Protein AF-A0A8S1SGK4-F1 (afdb_monomer)

Structure (mmCIF, N/CA/C/O backbone):
data_AF-A0A8S1SGK4-F1
#
_entry.id   AF-A0A8S1SGK4-F1
#
loop_
_atom_site.group_PDB
_atom_site.id
_atom_site.type_symbol
_atom_site.label_atom_id
_atom_site.label_alt_id
_atom_site.label_comp_id
_atom_site.label_asym_id
_atom_site.label_entity_id
_atom_site.label_seq_id
_atom_site.pdbx_PDB_ins_code
_atom_site.Cartn_x
_atom_site.Cartn_y
_atom_site.Cartn_z
_atom_site.occupancy
_atom_site.B_iso_or_equiv
_atom_site.auth_seq_id
_atom_site.auth_comp_id
_atom_site.auth_asym_id
_atom_site.auth_atom_id
_atom_site.pdbx_PDB_model_num
ATOM 1 N N . MET A 1 1 ? 4.009 -13.375 -26.284 1.00 52.72 1 MET A N 1
ATOM 2 C CA . MET A 1 1 ? 4.316 -12.259 -25.362 1.00 52.72 1 MET A CA 1
ATOM 3 C C . MET A 1 1 ? 4.527 -11.022 -26.208 1.00 52.72 1 MET A C 1
ATOM 5 O O . MET A 1 1 ? 5.281 -11.117 -27.165 1.00 52.72 1 MET A O 1
ATOM 9 N N . ILE A 1 2 ? 3.860 -9.910 -25.902 1.00 59.12 2 ILE A N 1
ATOM 10 C CA . ILE A 1 2 ? 4.178 -8.622 -26.532 1.00 59.12 2 ILE A CA 1
ATOM 11 C C . ILE A 1 2 ? 5.480 -8.139 -25.886 1.00 59.12 2 ILE A C 1
ATOM 13 O O . ILE A 1 2 ? 5.549 -8.036 -24.662 1.00 59.12 2 ILE A O 1
ATOM 17 N N . GLN A 1 3 ? 6.529 -7.955 -26.687 1.00 63.81 3 GLN A N 1
ATOM 18 C CA . GLN A 1 3 ? 7.831 -7.485 -26.212 1.00 63.81 3 GLN A CA 1
ATOM 19 C C . GLN A 1 3 ? 7.792 -5.964 -26.083 1.00 63.81 3 GLN A C 1
ATOM 21 O O . GLN A 1 3 ? 7.378 -5.276 -27.017 1.00 63.81 3 GLN A O 1
ATOM 26 N N . LYS A 1 4 ? 8.179 -5.441 -24.916 1.00 71.62 4 LYS A N 1
ATOM 27 C CA . LYS A 1 4 ? 8.175 -4.000 -24.670 1.00 71.62 4 LYS A CA 1
ATOM 28 C C . LYS A 1 4 ? 9.406 -3.367 -25.320 1.00 71.62 4 LYS A C 1
ATOM 30 O O . LYS A 1 4 ? 10.495 -3.931 -25.214 1.00 71.62 4 LYS A O 1
ATOM 35 N N . PRO A 1 5 ? 9.276 -2.181 -25.932 1.00 76.50 5 PRO A N 1
ATOM 36 C CA . PRO A 1 5 ? 10.434 -1.459 -26.448 1.00 76.50 5 PRO A CA 1
ATOM 37 C C . PRO A 1 5 ? 11.359 -0.990 -25.314 1.00 76.50 5 PRO A C 1
ATOM 39 O O . PRO A 1 5 ? 12.578 -0.950 -25.493 1.00 76.50 5 PRO A O 1
ATOM 42 N N . PHE A 1 6 ? 10.790 -0.689 -24.141 1.00 82.44 6 PHE A N 1
ATOM 43 C CA . PHE A 1 6 ? 11.508 -0.201 -22.968 1.00 82.44 6 PHE A CA 1
ATOM 44 C C . PHE A 1 6 ? 11.063 -0.916 -21.691 1.00 82.44 6 PHE A C 1
ATOM 46 O O . PHE A 1 6 ? 9.912 -1.332 -21.575 1.00 82.44 6 PHE A O 1
ATOM 53 N N . LEU A 1 7 ? 11.996 -1.035 -20.749 1.00 84.12 7 LEU A N 1
ATOM 54 C CA . LEU A 1 7 ? 11.780 -1.542 -19.397 1.00 84.12 7 LEU A CA 1
ATOM 55 C C . LEU A 1 7 ? 12.478 -0.594 -18.417 1.00 84.12 7 LEU A C 1
ATOM 57 O O . LEU A 1 7 ? 13.634 -0.220 -18.647 1.00 84.12 7 LEU A O 1
ATOM 61 N N . TYR A 1 8 ? 11.800 -0.221 -17.336 1.00 84.56 8 TYR A N 1
ATOM 62 C CA . TYR A 1 8 ? 12.402 0.563 -16.255 1.00 84.56 8 TYR A CA 1
ATOM 63 C C . TYR A 1 8 ? 12.609 -0.317 -15.026 1.00 84.56 8 TYR A C 1
ATOM 65 O O . TYR A 1 8 ? 11.767 -1.146 -14.697 1.00 84.56 8 TYR A O 1
ATOM 73 N 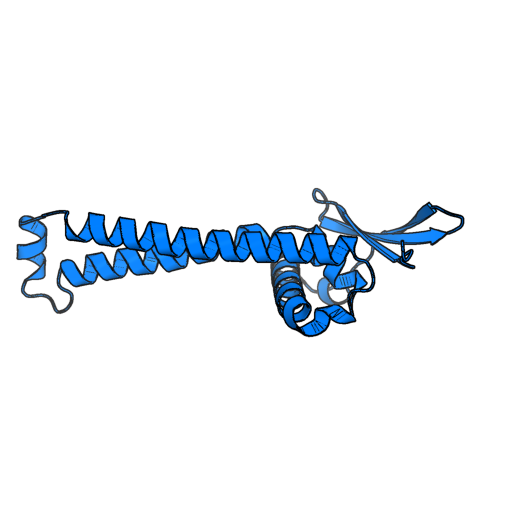N . VAL A 1 9 ? 13.760 -0.164 -14.372 1.00 82.69 9 VAL A N 1
ATOM 74 C CA . VAL A 1 9 ? 14.087 -0.903 -13.148 1.00 82.69 9 VAL A CA 1
ATOM 75 C C . VAL A 1 9 ? 14.709 0.053 -12.146 1.00 82.69 9 VAL A C 1
ATOM 77 O O . VAL A 1 9 ? 15.784 0.607 -12.400 1.00 82.69 9 VAL A O 1
ATOM 80 N N . THR A 1 10 ? 14.052 0.235 -11.007 1.00 83.19 10 THR A N 1
ATOM 81 C CA . THR A 1 10 ? 14.610 0.969 -9.871 1.00 83.19 10 THR A CA 1
ATOM 82 C C . THR A 1 10 ? 15.605 0.095 -9.099 1.00 83.19 10 THR A C 1
ATOM 84 O O . THR A 1 10 ? 15.344 -1.071 -8.819 1.00 83.19 10 THR A O 1
ATOM 87 N N . ASN A 1 11 ? 16.772 0.654 -8.761 1.00 78.94 11 ASN A N 1
ATOM 88 C CA . ASN A 1 11 ? 17.669 0.067 -7.769 1.00 78.94 11 ASN A CA 1
ATOM 89 C C . ASN A 1 11 ? 17.212 0.491 -6.358 1.00 78.94 11 ASN A C 1
ATOM 91 O O . ASN A 1 11 ? 17.240 1.695 -6.084 1.00 78.94 11 ASN A O 1
ATOM 95 N N . PRO A 1 12 ? 16.856 -0.447 -5.465 1.00 69.44 12 PRO A N 1
ATOM 96 C CA . PRO A 1 12 ? 16.353 -0.128 -4.129 1.00 69.44 12 PRO A CA 1
ATOM 97 C C . PRO A 1 12 ? 17.404 0.498 -3.203 1.00 69.44 12 PRO A C 1
ATOM 99 O O . PRO A 1 12 ? 17.056 1.213 -2.267 1.00 69.44 12 PRO A O 1
ATOM 102 N N . GLU A 1 13 ? 18.695 0.257 -3.447 1.00 69.88 13 GLU A N 1
ATOM 103 C CA . GLU A 1 13 ? 19.775 0.774 -2.596 1.00 69.88 13 GLU A CA 1
ATOM 104 C C . GLU A 1 13 ? 20.131 2.221 -2.941 1.00 69.88 13 GLU A C 1
ATOM 106 O O . GLU A 1 13 ? 20.382 3.043 -2.061 1.00 69.88 13 GLU A O 1
ATOM 111 N N . THR A 1 14 ? 20.151 2.543 -4.235 1.00 71.12 14 THR A N 1
ATOM 112 C CA . THR A 1 14 ? 20.584 3.858 -4.731 1.00 71.12 14 THR A CA 1
ATOM 113 C C . THR A 1 14 ? 19.425 4.736 -5.190 1.00 71.12 14 THR A C 1
ATOM 115 O O . THR A 1 14 ? 19.647 5.867 -5.624 1.00 71.12 14 THR A O 1
ATOM 118 N N . PHE A 1 15 ? 18.195 4.209 -5.172 1.00 69.75 15 PHE A N 1
ATOM 119 C CA . PHE A 1 15 ? 16.990 4.801 -5.763 1.00 69.75 15 PHE A CA 1
ATOM 120 C C . PHE A 1 15 ? 17.161 5.232 -7.228 1.00 69.75 15 PHE A C 1
ATOM 122 O O . PHE A 1 15 ? 16.365 6.006 -7.759 1.00 69.75 15 PHE A O 1
ATOM 129 N N . THR A 1 16 ? 18.182 4.734 -7.921 1.00 77.69 16 THR A N 1
ATOM 130 C CA . THR A 1 16 ? 18.451 5.101 -9.312 1.00 77.69 16 THR A CA 1
ATOM 131 C C . THR A 1 16 ? 17.562 4.276 -10.229 1.00 77.69 16 THR A C 1
ATOM 133 O O . THR A 1 16 ? 17.550 3.051 -10.133 1.00 77.69 16 THR A O 1
ATOM 136 N N . ILE A 1 17 ? 16.829 4.931 -11.126 1.00 83.31 17 ILE A N 1
ATOM 137 C CA . ILE A 1 17 ? 16.023 4.242 -12.137 1.00 83.31 17 ILE A CA 1
ATOM 138 C C . ILE A 1 17 ? 16.924 3.979 -13.337 1.00 83.31 17 ILE A C 1
ATOM 140 O O . ILE A 1 17 ? 17.619 4.879 -13.803 1.00 83.31 17 ILE A O 1
ATOM 144 N N . TYR A 1 18 ? 16.929 2.757 -13.852 1.00 84.00 18 TYR A N 1
ATOM 145 C CA . TYR A 1 18 ? 17.658 2.397 -15.061 1.00 84.00 18 TYR A CA 1
ATOM 146 C C . TYR A 1 18 ? 16.693 2.103 -16.197 1.00 84.00 18 TYR A C 1
ATOM 148 O O . TYR A 1 18 ? 15.732 1.355 -16.026 1.00 84.00 18 TYR A O 1
ATOM 156 N N . LYS A 1 19 ? 16.984 2.667 -17.371 1.00 86.25 19 LYS A N 1
ATOM 157 C CA . LYS A 1 19 ? 16.246 2.385 -18.599 1.00 86.25 19 LYS A CA 1
ATOM 158 C C . LYS A 1 19 ? 16.941 1.276 -19.375 1.00 86.25 19 LYS A C 1
ATOM 160 O O . LYS A 1 19 ? 18.139 1.358 -19.658 1.00 86.25 19 LYS A O 1
ATOM 165 N N . TYR A 1 20 ? 16.170 0.270 -19.750 1.00 85.44 20 TYR A N 1
ATOM 166 C CA . TYR A 1 20 ? 16.586 -0.813 -20.623 1.00 85.44 20 TYR A CA 1
ATOM 167 C C . TYR A 1 20 ? 15.818 -0.730 -21.938 1.00 85.44 20 TYR A C 1
ATOM 169 O O . TYR A 1 20 ? 14.630 -0.410 -21.947 1.00 85.44 20 TYR A O 1
ATOM 177 N N . GLN A 1 21 ? 16.490 -1.030 -23.045 1.00 87.25 21 GLN A N 1
ATOM 178 C CA . GLN A 1 21 ? 15.877 -1.131 -24.367 1.00 87.25 21 GLN A CA 1
ATOM 179 C C . GLN A 1 21 ? 16.022 -2.546 -24.896 1.00 87.25 21 GLN A C 1
ATOM 181 O O . GLN A 1 21 ? 17.059 -3.185 -24.717 1.00 87.25 21 GLN A O 1
ATOM 186 N N . TYR A 1 22 ? 14.973 -3.025 -25.553 1.00 82.25 22 TYR A N 1
ATOM 187 C CA . TYR A 1 22 ? 15.010 -4.318 -26.210 1.00 82.25 22 TYR A CA 1
ATOM 188 C C . TYR A 1 22 ? 15.808 -4.233 -27.518 1.00 82.25 22 TYR A C 1
ATOM 190 O O . TYR A 1 22 ? 15.450 -3.474 -28.418 1.00 82.25 22 TYR A O 1
ATOM 198 N N . GLN A 1 23 ? 16.899 -4.993 -27.606 1.00 81.81 23 GLN A N 1
ATOM 199 C CA . GLN A 1 23 ? 17.769 -5.115 -28.777 1.00 81.81 23 GLN A CA 1
ATOM 200 C C . GLN A 1 23 ? 18.195 -6.583 -28.925 1.00 81.81 23 GLN A C 1
ATOM 202 O O . GLN A 1 23 ? 18.593 -7.218 -27.949 1.00 81.81 23 GLN A O 1
ATOM 207 N N . ASP A 1 24 ? 18.075 -7.140 -30.133 1.00 80.25 24 ASP A N 1
ATOM 208 C CA . ASP A 1 24 ? 18.554 -8.485 -30.497 1.00 80.25 24 ASP A CA 1
ATOM 209 C C . ASP A 1 24 ? 18.181 -9.602 -29.508 1.00 80.25 24 ASP A C 1
ATOM 211 O O . ASP A 1 24 ? 19.001 -10.415 -29.078 1.00 80.25 24 ASP A O 1
ATOM 215 N N . GLY A 1 25 ? 16.910 -9.646 -29.108 1.00 78.12 25 GLY A N 1
ATOM 216 C CA . GLY A 1 25 ? 16.414 -10.705 -28.233 1.00 78.12 25 GLY A CA 1
ATOM 217 C C . GLY A 1 25 ? 16.595 -10.442 -26.732 1.00 78.12 25 GLY A C 1
ATOM 218 O O . GLY A 1 25 ? 16.078 -11.220 -25.927 1.00 78.12 25 GLY A O 1
ATOM 219 N N . LYS A 1 26 ? 17.302 -9.373 -26.333 1.00 83.31 26 LYS A N 1
ATOM 220 C CA . LYS A 1 26 ? 17.670 -9.080 -24.935 1.00 83.31 26 LYS A CA 1
ATOM 221 C C . LYS A 1 26 ? 17.404 -7.622 -24.549 1.00 83.31 26 LYS A C 1
ATOM 223 O O . LYS A 1 26 ? 17.348 -6.733 -25.387 1.00 83.31 26 LYS A O 1
ATOM 228 N N . TYR A 1 27 ? 17.258 -7.370 -23.249 1.00 82.56 27 TYR A N 1
ATOM 229 C CA . TYR A 1 27 ? 17.192 -6.012 -22.706 1.00 82.56 27 TYR A CA 1
ATOM 230 C C . TYR A 1 27 ? 18.599 -5.508 -22.380 1.00 82.56 27 TYR A C 1
ATOM 232 O O . TYR A 1 27 ? 19.272 -6.060 -21.510 1.00 82.56 27 TYR A O 1
ATOM 240 N N . MET A 1 28 ? 19.028 -4.451 -23.065 1.00 83.12 28 MET A N 1
ATOM 241 C CA . MET A 1 28 ? 20.324 -3.802 -22.870 1.00 83.12 28 MET A CA 1
ATOM 242 C C . MET A 1 28 ? 20.152 -2.531 -22.036 1.00 83.12 28 MET A C 1
ATOM 244 O O . MET A 1 28 ? 19.251 -1.728 -22.286 1.00 83.12 28 MET A O 1
ATOM 248 N N . LYS A 1 29 ? 21.009 -2.351 -21.024 1.00 85.06 29 LYS A N 1
ATOM 249 C CA . LYS A 1 29 ? 21.001 -1.174 -20.145 1.00 85.06 29 LYS A CA 1
ATOM 250 C C . LYS A 1 29 ? 21.478 0.051 -20.928 1.00 85.06 29 LYS A C 1
ATOM 252 O O . LYS A 1 29 ? 22.622 0.077 -21.364 1.00 85.06 29 LYS A O 1
ATOM 257 N N . ILE A 1 30 ? 20.623 1.063 -21.067 1.00 83.31 30 ILE A N 1
ATOM 258 C CA . ILE A 1 30 ? 20.960 2.320 -21.756 1.00 83.31 30 ILE A CA 1
ATOM 259 C C . ILE A 1 30 ? 21.679 3.272 -20.798 1.00 83.31 30 ILE A C 1
ATOM 261 O O . ILE A 1 30 ? 22.652 3.920 -21.167 1.00 83.31 30 ILE A O 1
ATOM 265 N N . GLY A 1 31 ? 21.208 3.354 -19.550 1.00 82.44 31 GLY A N 1
ATOM 266 C CA . GLY A 1 31 ? 21.755 4.278 -18.560 1.00 82.44 31 GLY A CA 1
ATOM 267 C C . GLY A 1 31 ? 20.763 4.629 -17.452 1.00 82.44 31 GLY A C 1
ATOM 268 O O . GLY A 1 31 ? 19.657 4.072 -17.411 1.00 82.44 31 GLY A O 1
ATOM 269 N N . PRO A 1 32 ? 21.162 5.512 -16.520 1.00 81.44 32 PRO A N 1
ATOM 270 C CA . PRO A 1 32 ? 20.253 6.062 -15.527 1.00 81.44 32 PRO A CA 1
ATOM 271 C C . PRO A 1 32 ? 19.191 6.930 -16.213 1.00 81.44 32 PRO A C 1
ATOM 273 O O . PRO A 1 32 ? 19.492 7.730 -17.096 1.00 81.44 32 PRO A O 1
ATOM 276 N N . HIS A 1 33 ? 17.943 6.762 -15.800 1.00 80.88 33 HIS A N 1
ATOM 277 C CA . HIS A 1 33 ? 16.827 7.615 -16.166 1.00 80.88 33 HIS A CA 1
ATOM 278 C C . HIS A 1 33 ? 16.469 8.469 -14.955 1.00 80.88 33 HIS A C 1
ATOM 280 O O . HIS A 1 33 ? 16.125 7.946 -13.898 1.00 80.88 33 HIS A O 1
ATOM 286 N N . ILE A 1 34 ? 16.577 9.784 -15.105 1.00 76.00 34 ILE A N 1
ATOM 287 C CA . ILE A 1 34 ? 16.121 10.741 -14.103 1.00 76.00 34 ILE A CA 1
ATOM 288 C C . ILE A 1 34 ? 14.850 11.363 -14.686 1.00 76.00 34 ILE A C 1
ATOM 290 O O . ILE A 1 34 ? 14.945 12.053 -15.703 1.00 76.00 34 ILE A O 1
ATOM 294 N N . PRO A 1 35 ? 13.663 11.073 -14.121 1.00 77.19 35 PRO A N 1
ATOM 295 C CA . PRO A 1 35 ? 12.452 11.819 -14.438 1.00 77.19 35 PRO A CA 1
ATOM 296 C C . PRO A 1 35 ? 12.725 13.316 -14.273 1.00 77.19 35 PRO A C 1
ATOM 298 O O . PRO A 1 35 ? 13.344 13.710 -13.283 1.00 77.19 35 PRO A O 1
ATOM 301 N N . GLN A 1 36 ? 12.283 14.144 -15.220 1.00 76.75 36 GLN A N 1
ATOM 302 C CA . GLN A 1 36 ? 12.521 15.597 -15.186 1.00 76.75 36 GLN A CA 1
ATOM 303 C C . GLN A 1 36 ? 12.006 16.220 -13.884 1.00 76.75 36 GLN A C 1
ATOM 305 O O . GLN A 1 36 ? 12.581 17.161 -13.346 1.00 76.75 36 GLN A O 1
ATOM 310 N N . GLU A 1 37 ? 10.949 15.637 -13.324 1.00 77.44 37 GLU A N 1
ATOM 311 C CA . GLU A 1 37 ? 10.345 16.058 -12.070 1.00 77.44 37 GLU A CA 1
ATOM 312 C C . GLU A 1 37 ? 11.293 15.894 -10.873 1.00 77.44 37 GLU A C 1
ATOM 314 O O . GLU A 1 37 ? 11.107 16.560 -9.862 1.00 77.44 37 GLU A O 1
ATOM 319 N N . PHE A 1 38 ? 12.328 15.051 -10.962 1.00 80.00 38 PHE A N 1
ATOM 320 C CA . PHE A 1 38 ? 13.275 14.821 -9.867 1.00 80.00 38 PHE A CA 1
ATOM 321 C C . PHE A 1 38 ? 14.405 15.843 -9.786 1.00 80.00 38 PHE A C 1
ATOM 323 O O . PHE A 1 38 ? 15.027 15.933 -8.728 1.00 80.00 38 PHE A O 1
ATOM 330 N N . GLU A 1 39 ? 14.670 16.613 -10.845 1.00 74.44 39 GLU A N 1
ATOM 331 C CA . GLU A 1 39 ? 15.854 17.484 -10.930 1.00 74.44 39 GLU A CA 1
ATOM 332 C C . GLU A 1 39 ? 15.907 18.549 -9.823 1.00 74.44 39 GLU A C 1
ATOM 334 O O . GLU A 1 39 ? 16.990 18.941 -9.394 1.00 74.44 39 GLU A O 1
ATOM 339 N N . LEU A 1 40 ? 14.745 18.976 -9.317 1.00 79.94 40 LEU A N 1
ATOM 340 C CA . LEU A 1 40 ? 14.617 20.007 -8.278 1.00 79.94 40 LEU A CA 1
ATOM 341 C C . LEU A 1 40 ? 14.073 19.473 -6.943 1.00 79.94 40 LEU A C 1
ATOM 343 O O . LEU A 1 40 ? 13.863 20.251 -6.015 1.00 79.94 40 LEU A O 1
ATOM 347 N N . MET A 1 41 ? 13.821 18.165 -6.838 1.00 84.06 41 MET A N 1
ATOM 348 C CA . MET A 1 41 ? 13.213 17.557 -5.654 1.00 84.06 41 MET A CA 1
ATOM 349 C C . MET A 1 41 ? 14.269 16.986 -4.713 1.00 84.06 41 MET A C 1
ATOM 351 O O . MET A 1 41 ? 15.181 16.266 -5.125 1.00 84.06 41 MET A O 1
ATOM 355 N N . SER A 1 42 ? 14.086 17.213 -3.416 1.00 84.94 42 SER A N 1
ATOM 356 C CA . SER A 1 42 ? 14.806 16.484 -2.374 1.00 84.94 42 SER A CA 1
ATOM 357 C C . SER A 1 42 ? 14.470 14.987 -2.410 1.00 84.94 42 SER A C 1
ATOM 359 O O . SER A 1 42 ? 13.409 14.576 -2.877 1.00 84.94 42 SER A O 1
ATOM 361 N N . VAL A 1 43 ? 15.332 14.143 -1.835 1.00 80.00 43 VAL A N 1
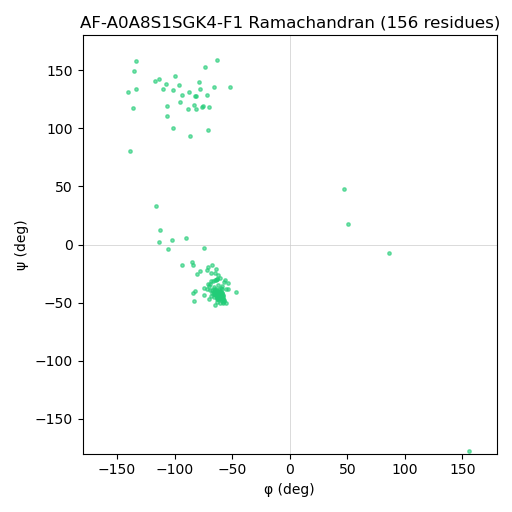ATOM 362 C CA . VAL A 1 43 ? 15.120 12.679 -1.780 1.00 80.00 43 VAL A CA 1
ATOM 363 C C . VAL A 1 43 ? 13.755 12.310 -1.175 1.00 80.00 43 VAL A C 1
ATOM 365 O O . VAL A 1 43 ? 13.076 11.399 -1.649 1.00 80.00 43 VAL A O 1
ATOM 368 N N . ARG A 1 44 ? 13.308 13.050 -0.151 1.00 82.19 44 ARG A N 1
ATOM 369 C CA . ARG A 1 44 ? 12.001 12.834 0.483 1.00 82.19 44 ARG A CA 1
ATOM 370 C C . ARG A 1 44 ? 10.843 13.170 -0.459 1.00 82.19 44 ARG A C 1
ATOM 372 O O . ARG A 1 44 ? 9.862 12.430 -0.497 1.00 82.19 44 ARG A O 1
ATOM 379 N N . GLU A 1 45 ? 10.955 14.262 -1.205 1.00 85.62 45 GLU A N 1
ATOM 380 C CA . GLU A 1 45 ? 9.953 14.673 -2.195 1.00 85.62 45 GLU A CA 1
ATOM 381 C C . GLU A 1 45 ? 9.907 13.697 -3.369 1.00 85.62 45 GLU A C 1
ATOM 383 O O . GLU A 1 45 ? 8.820 13.307 -3.786 1.00 85.62 45 GLU A O 1
ATOM 388 N N . GLN A 1 46 ? 11.059 13.195 -3.823 1.00 83.38 46 GLN A N 1
ATOM 389 C CA . GLN A 1 46 ? 11.121 12.143 -4.839 1.00 83.38 46 GLN A CA 1
ATOM 390 C C . GLN A 1 46 ? 10.392 10.876 -4.373 1.00 83.38 46 GLN A C 1
ATOM 392 O O . GLN A 1 46 ? 9.618 10.289 -5.129 1.00 83.38 46 GLN A O 1
ATOM 397 N N . GLN A 1 47 ? 10.576 10.459 -3.117 1.00 82.88 47 GLN A N 1
ATOM 398 C CA . GLN A 1 47 ? 9.883 9.290 -2.572 1.00 82.88 47 GLN A CA 1
ATOM 399 C C . GLN A 1 47 ? 8.362 9.500 -2.499 1.00 82.88 47 GLN A C 1
ATOM 401 O O . GLN A 1 47 ? 7.594 8.608 -2.864 1.00 82.88 47 GLN A O 1
ATOM 406 N N . GLN A 1 48 ? 7.915 10.684 -2.074 1.00 85.00 48 GLN A N 1
ATOM 407 C CA . GLN A 1 48 ? 6.494 11.042 -2.060 1.00 85.00 48 GLN A CA 1
ATOM 408 C C . GLN A 1 48 ? 5.905 11.098 -3.474 1.00 85.00 48 GLN A C 1
ATOM 410 O O . GLN A 1 48 ? 4.804 10.596 -3.699 1.00 85.00 48 GLN A O 1
ATOM 415 N N . TYR A 1 49 ? 6.650 11.646 -4.435 1.00 87.69 49 TYR A N 1
ATOM 416 C CA . TYR A 1 49 ? 6.249 11.687 -5.836 1.00 87.69 49 TYR A CA 1
ATOM 417 C C . TYR A 1 49 ? 6.067 10.281 -6.406 1.00 87.69 49 TYR A C 1
ATOM 419 O O . TYR A 1 49 ? 5.040 9.997 -7.020 1.00 87.69 49 TYR A O 1
ATOM 427 N N . ARG A 1 50 ? 7.012 9.369 -6.142 1.00 86.81 50 ARG A N 1
ATOM 428 C CA . ARG A 1 50 ? 6.910 7.963 -6.566 1.00 86.81 50 ARG A CA 1
ATOM 429 C C . ARG A 1 50 ? 5.655 7.298 -6.024 1.00 86.81 50 ARG A C 1
ATOM 431 O O . ARG A 1 50 ? 4.902 6.703 -6.788 1.00 86.81 50 ARG A O 1
ATOM 438 N N . GLN A 1 51 ? 5.407 7.442 -4.723 1.00 88.75 51 GLN A N 1
ATOM 439 C CA . GLN A 1 51 ? 4.222 6.893 -4.061 1.00 88.75 51 GLN A CA 1
ATOM 440 C C . GLN A 1 51 ? 2.926 7.441 -4.670 1.00 88.75 51 GLN A C 1
ATOM 442 O O . GLN A 1 51 ? 1.990 6.688 -4.940 1.00 88.75 51 GLN A O 1
ATOM 447 N N . TRP A 1 52 ? 2.875 8.751 -4.913 1.00 89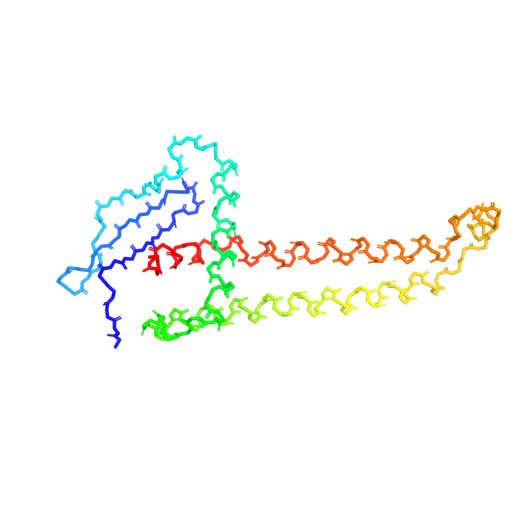.06 52 TRP A N 1
ATOM 448 C CA . TRP A 1 52 ? 1.720 9.403 -5.518 1.00 89.06 52 TRP A CA 1
ATOM 449 C C . TRP A 1 52 ? 1.492 8.948 -6.965 1.00 89.06 52 TRP A C 1
ATOM 451 O O . TRP A 1 52 ? 0.365 8.605 -7.328 1.00 89.06 52 TRP A O 1
ATOM 461 N N . LYS A 1 53 ? 2.553 8.878 -7.778 1.00 89.44 53 LYS A N 1
ATOM 462 C CA . LYS A 1 53 ? 2.486 8.424 -9.174 1.00 89.44 53 LYS A CA 1
ATOM 463 C C . LYS A 1 53 ? 2.072 6.953 -9.256 1.00 89.44 53 LYS A C 1
ATOM 465 O O . LYS A 1 53 ? 1.177 6.625 -10.031 1.00 89.44 53 LYS A O 1
ATOM 470 N N . ALA A 1 54 ? 2.610 6.099 -8.384 1.00 90.00 54 ALA A N 1
ATOM 471 C CA . ALA A 1 54 ? 2.210 4.699 -8.256 1.00 90.00 54 ALA A CA 1
ATOM 472 C C . ALA A 1 54 ? 0.723 4.553 -7.890 1.00 90.00 54 ALA A C 1
ATOM 474 O O . ALA A 1 54 ? 0.002 3.781 -8.522 1.00 90.00 54 ALA A O 1
ATOM 475 N N . LEU A 1 55 ? 0.227 5.328 -6.919 1.00 89.62 55 LEU A N 1
ATOM 476 C CA . LEU A 1 55 ? -1.193 5.327 -6.553 1.00 89.62 55 LEU A CA 1
ATOM 477 C C . LEU A 1 55 ? -2.080 5.780 -7.719 1.00 89.62 55 LEU A C 1
ATOM 479 O O . LEU A 1 55 ? -3.078 5.128 -8.032 1.00 89.62 55 LEU A O 1
ATOM 483 N N . LYS A 1 56 ? -1.707 6.881 -8.379 1.00 90.56 56 LYS A N 1
ATOM 484 C CA . LYS A 1 56 ? -2.426 7.412 -9.541 1.00 90.56 56 LYS A CA 1
ATOM 485 C C . LYS A 1 56 ? -2.474 6.384 -10.669 1.00 90.56 56 LYS A C 1
ATOM 487 O O . LYS A 1 56 ? -3.538 6.175 -11.248 1.00 90.56 56 LYS A O 1
ATOM 492 N N . PHE A 1 57 ? -1.359 5.706 -10.931 1.00 91.25 57 PHE A N 1
ATOM 493 C CA . PHE A 1 57 ? -1.270 4.638 -11.918 1.00 91.25 57 PHE A CA 1
ATOM 494 C C . PHE A 1 57 ? -2.159 3.443 -11.560 1.00 91.25 57 PHE A C 1
ATOM 496 O O . PHE A 1 57 ? -2.933 2.990 -12.402 1.00 91.25 57 PHE A O 1
ATOM 503 N N . MET A 1 58 ? -2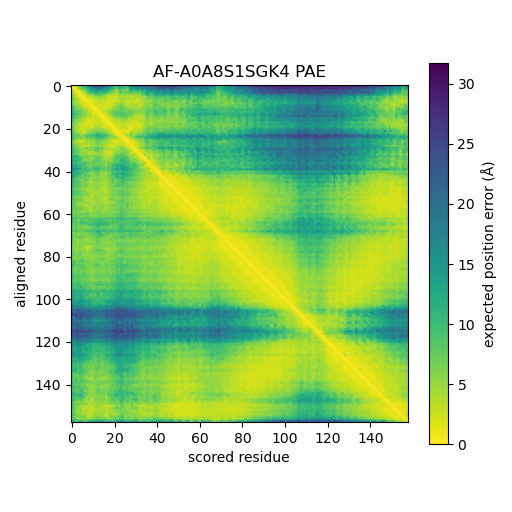.143 2.980 -10.305 1.00 89.38 58 MET A N 1
ATOM 504 C CA . MET A 1 58 ? -3.039 1.909 -9.857 1.00 89.38 58 MET A CA 1
ATOM 505 C C . MET A 1 58 ? -4.510 2.279 -10.053 1.00 89.38 58 MET A C 1
ATOM 507 O O . MET A 1 58 ? -5.267 1.485 -10.604 1.00 89.38 58 MET A O 1
ATOM 511 N N . MET A 1 59 ? -4.924 3.491 -9.681 1.00 88.94 59 MET A N 1
ATOM 512 C CA . MET A 1 59 ? -6.311 3.931 -9.871 1.00 88.94 59 MET A CA 1
ATOM 513 C C . MET A 1 59 ? -6.673 4.056 -11.351 1.00 88.94 59 MET A C 1
ATOM 515 O O . MET A 1 59 ? -7.745 3.627 -11.773 1.00 88.94 59 MET A O 1
ATOM 519 N N . TRP A 1 60 ? -5.764 4.593 -12.163 1.00 91.19 60 TRP A N 1
ATOM 520 C CA . TRP A 1 60 ? -5.938 4.686 -13.608 1.00 91.19 60 TRP A CA 1
ATOM 521 C C . TRP A 1 60 ? -6.078 3.307 -14.266 1.00 91.19 60 TRP A C 1
ATOM 523 O O . TRP A 1 60 ? -6.915 3.136 -15.157 1.00 91.19 60 TRP A O 1
ATOM 533 N N . SER A 1 61 ? -5.318 2.315 -13.792 1.00 89.19 61 SER A N 1
ATOM 534 C CA . SER A 1 61 ? -5.292 0.955 -14.337 1.00 89.19 61 SER A CA 1
ATOM 535 C C . SER A 1 61 ? -6.633 0.220 -14.217 1.00 89.19 61 SER A C 1
ATOM 537 O O . SER A 1 61 ? -6.974 -0.578 -15.091 1.00 89.19 61 SER A O 1
ATOM 539 N N . ILE A 1 62 ? -7.431 0.545 -13.190 1.00 87.94 62 ILE A N 1
ATOM 540 C CA . ILE A 1 62 ? -8.779 -0.006 -12.975 1.00 87.94 62 ILE A CA 1
ATOM 541 C C . ILE A 1 62 ? -9.690 0.339 -14.159 1.00 87.94 62 ILE A C 1
ATOM 543 O O . ILE A 1 62 ? -10.427 -0.516 -14.647 1.00 87.94 62 ILE A O 1
ATOM 547 N N . PHE A 1 63 ? -9.608 1.577 -14.651 1.00 88.38 63 PHE A N 1
ATOM 548 C CA . PHE A 1 63 ? -10.473 2.083 -15.720 1.00 88.38 63 PHE A CA 1
ATOM 549 C C . PHE A 1 63 ? -9.867 1.927 -17.121 1.00 88.38 63 PHE A C 1
ATOM 551 O O . PHE A 1 63 ? -10.588 1.984 -18.113 1.00 88.38 63 PHE A O 1
ATOM 558 N N . ASN A 1 64 ? -8.551 1.714 -17.226 1.00 88.38 64 ASN A N 1
ATOM 559 C CA . ASN A 1 64 ? -7.815 1.700 -18.495 1.00 88.38 64 ASN A CA 1
ATOM 560 C C . ASN A 1 64 ? -7.197 0.332 -18.824 1.00 88.38 64 ASN A C 1
ATOM 562 O O . ASN A 1 64 ? -6.160 0.264 -19.481 1.00 88.38 64 ASN A O 1
ATOM 566 N N . LYS A 1 65 ? -7.847 -0.771 -18.431 1.00 83.75 65 LYS A N 1
ATOM 567 C CA . LYS A 1 65 ? -7.372 -2.144 -18.694 1.00 83.75 65 LYS A CA 1
ATOM 568 C C . LYS A 1 65 ? -6.912 -2.372 -20.140 1.00 83.75 65 LYS A C 1
ATOM 570 O O . LYS A 1 65 ? -5.888 -3.007 -20.359 1.00 83.75 65 LYS A O 1
ATOM 575 N N . ASN A 1 66 ? -7.638 -1.825 -21.115 1.00 85.12 66 ASN A N 1
ATOM 576 C CA . ASN A 1 66 ? -7.355 -2.021 -22.541 1.00 85.12 66 ASN A CA 1
ATOM 577 C C . ASN A 1 66 ? -6.041 -1.365 -23.005 1.00 85.12 66 ASN A C 1
ATOM 579 O O . ASN A 1 66 ? -5.536 -1.714 -24.067 1.00 85.12 66 ASN A O 1
ATOM 583 N N . LYS A 1 67 ? -5.484 -0.424 -22.231 1.00 85.69 67 LYS A N 1
ATOM 584 C CA . LYS A 1 67 ? -4.197 0.224 -22.531 1.00 85.69 67 LYS A CA 1
ATOM 585 C C . LYS A 1 67 ? -2.998 -0.586 -22.027 1.00 85.69 67 LYS A C 1
ATOM 587 O O . LYS A 1 67 ? -1.877 -0.348 -22.464 1.00 85.69 67 LYS A O 1
ATOM 592 N N . ILE A 1 68 ? -3.224 -1.566 -21.151 1.00 85.44 68 ILE A N 1
ATOM 593 C CA . ILE A 1 68 ? -2.176 -2.441 -20.620 1.00 85.44 68 ILE A CA 1
ATOM 594 C C . ILE A 1 68 ? -2.005 -3.612 -21.587 1.00 85.44 68 ILE A C 1
ATOM 596 O O . ILE A 1 68 ? -2.721 -4.609 -21.529 1.00 85.44 68 ILE A O 1
ATOM 600 N N . GLN A 1 69 ? -1.061 -3.467 -22.514 1.00 83.12 69 GLN A N 1
ATOM 601 C CA . GLN A 1 69 ? -0.866 -4.423 -23.608 1.00 83.12 69 GLN A CA 1
ATOM 602 C C . GLN A 1 69 ? -0.334 -5.783 -23.129 1.00 83.12 69 GLN A C 1
ATOM 604 O O . GLN A 1 69 ? -0.634 -6.819 -23.720 1.00 83.12 69 GLN A O 1
ATOM 609 N N . ASN A 1 70 ? 0.459 -5.805 -22.056 1.00 85.00 70 ASN A N 1
ATOM 610 C CA . ASN A 1 70 ? 1.106 -7.022 -21.588 1.00 85.00 70 ASN A CA 1
ATOM 611 C C . ASN A 1 70 ? 0.278 -7.697 -20.476 1.00 85.00 70 ASN A C 1
ATOM 613 O O . ASN A 1 70 ? 0.039 -7.097 -19.423 1.00 85.00 70 ASN A O 1
ATOM 617 N N . PRO A 1 71 ? -0.125 -8.970 -20.656 1.00 84.50 71 PRO A N 1
ATOM 618 C CA . PRO A 1 71 ? -0.948 -9.680 -19.680 1.00 84.50 71 PRO A CA 1
ATOM 619 C C . PRO A 1 71 ? -0.243 -9.918 -18.337 1.00 84.50 71 PRO A C 1
ATOM 621 O O . PRO A 1 71 ? -0.924 -10.092 -17.328 1.00 84.50 71 PRO A O 1
ATOM 624 N N . ILE A 1 72 ? 1.095 -9.942 -18.302 1.00 86.88 72 ILE A N 1
ATOM 625 C CA . ILE A 1 72 ? 1.853 -10.115 -17.053 1.00 86.88 72 ILE A CA 1
ATOM 626 C C . ILE A 1 72 ? 1.726 -8.866 -16.182 1.00 86.88 72 ILE A C 1
ATOM 628 O O . ILE A 1 72 ? 1.394 -8.982 -15.004 1.00 86.88 72 ILE A O 1
ATOM 632 N N . ASP A 1 73 ? 1.898 -7.682 -16.764 1.00 86.38 73 ASP A N 1
ATOM 633 C CA . ASP A 1 73 ? 1.803 -6.420 -16.024 1.00 86.38 73 ASP A CA 1
ATOM 634 C C . ASP A 1 73 ? 0.390 -6.204 -15.492 1.00 86.38 73 ASP A C 1
ATOM 636 O O . ASP A 1 73 ? 0.206 -5.830 -14.335 1.00 86.38 73 ASP A O 1
ATOM 640 N N . TYR A 1 74 ? -0.621 -6.558 -16.292 1.00 86.56 74 TYR A N 1
ATOM 641 C CA . TYR A 1 74 ? -2.007 -6.541 -15.839 1.00 86.56 74 TYR A CA 1
ATOM 642 C C . TYR A 1 74 ? -2.237 -7.449 -14.621 1.00 86.56 74 TYR A C 1
ATOM 644 O O . TYR A 1 74 ? -2.930 -7.055 -13.684 1.00 86.56 74 TYR A O 1
ATOM 652 N N . ARG A 1 75 ? -1.644 -8.652 -14.596 1.00 87.75 75 ARG A N 1
ATOM 653 C CA . ARG A 1 75 ? -1.734 -9.552 -13.433 1.00 87.75 75 ARG A CA 1
ATOM 654 C C . ARG A 1 75 ? -1.047 -8.965 -12.208 1.00 87.75 75 ARG A C 1
ATOM 656 O O . ARG A 1 75 ? -1.628 -9.023 -11.132 1.00 87.75 75 ARG A O 1
ATOM 663 N N . ILE A 1 76 ? 0.141 -8.379 -12.368 1.00 89.00 76 ILE A N 1
ATOM 664 C CA . ILE A 1 76 ? 0.865 -7.725 -11.268 1.00 89.00 76 ILE A CA 1
ATOM 665 C C . ILE A 1 76 ? -0.001 -6.617 -10.667 1.00 89.00 76 ILE A C 1
ATOM 667 O O . ILE A 1 76 ? -0.233 -6.605 -9.461 1.00 89.00 76 ILE A O 1
ATOM 671 N N . ILE A 1 77 ? -0.536 -5.733 -11.510 1.00 89.31 77 ILE A N 1
ATOM 672 C CA . ILE A 1 77 ? -1.422 -4.642 -11.095 1.00 89.31 77 ILE A CA 1
ATOM 673 C C . ILE A 1 77 ? -2.653 -5.186 -10.361 1.00 89.31 77 ILE A C 1
ATOM 675 O O . ILE A 1 77 ? -2.992 -4.704 -9.282 1.00 89.31 77 ILE A O 1
ATOM 679 N N . LEU A 1 78 ? -3.300 -6.219 -10.907 1.00 89.81 78 LEU A N 1
ATOM 680 C CA . LEU A 1 78 ? -4.481 -6.828 -10.299 1.00 89.81 78 LEU A CA 1
ATOM 681 C C . LEU A 1 78 ? -4.169 -7.446 -8.930 1.00 89.81 78 LEU A C 1
ATOM 683 O O . LEU A 1 78 ? -4.939 -7.243 -7.994 1.00 89.81 78 LEU A O 1
ATOM 687 N N . CYS A 1 79 ? -3.027 -8.123 -8.778 1.00 90.12 79 CYS A N 1
ATOM 688 C CA . CYS A 1 79 ? -2.565 -8.611 -7.479 1.00 90.12 79 CYS A CA 1
ATOM 689 C C . CYS A 1 79 ? -2.395 -7.463 -6.476 1.00 90.12 79 CYS A C 1
ATOM 691 O O . CYS A 1 79 ? -2.830 -7.587 -5.337 1.00 90.12 79 CYS A O 1
ATOM 693 N N . ARG A 1 80 ? -1.846 -6.314 -6.890 1.00 89.88 80 ARG A N 1
ATOM 694 C CA . ARG A 1 80 ? -1.665 -5.161 -5.985 1.00 89.88 80 ARG A CA 1
ATOM 695 C C . ARG A 1 80 ? -2.969 -4.474 -5.611 1.00 89.88 80 ARG A C 1
ATOM 697 O O . ARG A 1 80 ? -3.133 -4.048 -4.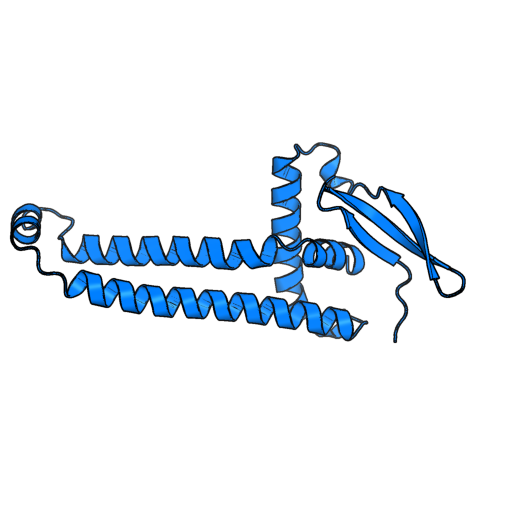471 1.00 89.88 80 ARG A O 1
ATOM 704 N N . LEU A 1 81 ? -3.929 -4.432 -6.526 1.00 90.06 81 LEU A N 1
ATOM 705 C CA . LEU A 1 81 ? -5.285 -3.988 -6.214 1.00 90.06 81 LEU A CA 1
ATOM 706 C C . LEU A 1 81 ? -5.982 -4.947 -5.235 1.00 90.06 81 LEU A C 1
ATOM 708 O O . LEU A 1 81 ? -6.681 -4.492 -4.330 1.00 90.06 81 LEU A O 1
ATOM 712 N N . MET A 1 82 ? -5.766 -6.260 -5.372 1.00 91.00 82 MET A N 1
ATOM 713 C CA . MET A 1 82 ? -6.255 -7.253 -4.410 1.00 91.00 82 MET A CA 1
ATOM 714 C C . MET A 1 82 ? -5.588 -7.108 -3.038 1.00 91.00 82 MET A C 1
ATOM 716 O O . MET A 1 82 ? -6.293 -7.170 -2.031 1.00 91.00 82 MET A O 1
ATOM 720 N N . ASP A 1 83 ? -4.278 -6.855 -2.981 1.00 90.69 83 ASP A N 1
ATOM 721 C CA . ASP A 1 83 ? -3.559 -6.568 -1.731 1.00 90.69 83 ASP A CA 1
ATOM 722 C C . ASP A 1 83 ? -4.157 -5.334 -1.038 1.00 90.69 83 ASP A C 1
ATOM 724 O O . ASP A 1 83 ? -4.457 -5.364 0.156 1.00 90.69 83 ASP A O 1
ATOM 728 N N . LEU A 1 84 ? -4.411 -4.260 -1.797 1.00 89.56 84 LEU A N 1
ATOM 729 C CA . LEU A 1 84 ? -5.016 -3.033 -1.276 1.00 89.56 84 LEU A CA 1
ATOM 730 C C . LEU A 1 84 ? -6.430 -3.286 -0.740 1.00 89.56 84 LEU A C 1
ATOM 732 O O . LEU A 1 84 ? -6.753 -2.849 0.364 1.00 89.56 84 LEU A O 1
ATOM 736 N N . ASN A 1 85 ? -7.252 -4.038 -1.473 1.00 91.44 85 ASN A N 1
ATOM 737 C CA . ASN A 1 85 ? -8.593 -4.413 -1.025 1.00 91.44 85 ASN A CA 1
ATOM 738 C C . ASN A 1 85 ? -8.549 -5.274 0.252 1.00 91.44 85 ASN A C 1
ATOM 740 O O . ASN A 1 85 ? -9.295 -5.034 1.200 1.00 91.44 85 ASN A O 1
ATOM 744 N N . THR A 1 86 ? -7.621 -6.229 0.316 1.00 92.81 86 THR A N 1
ATOM 745 C CA . THR A 1 86 ? -7.421 -7.086 1.492 1.00 92.81 86 THR A CA 1
ATOM 746 C C . THR A 1 86 ? -6.992 -6.263 2.705 1.00 92.81 86 THR A C 1
ATOM 748 O O . THR A 1 86 ? -7.542 -6.441 3.790 1.00 92.81 86 THR A O 1
ATOM 751 N N . ASN A 1 87 ? -6.083 -5.300 2.528 1.00 92.50 87 ASN A N 1
ATOM 752 C CA . ASN A 1 87 ? -5.656 -4.392 3.593 1.00 92.50 87 ASN A CA 1
ATOM 753 C C . ASN A 1 87 ? -6.806 -3.509 4.099 1.00 92.50 87 ASN A C 1
ATOM 755 O O . ASN A 1 87 ? -6.946 -3.318 5.308 1.00 92.50 87 ASN A O 1
ATOM 759 N N . VAL A 1 88 ? -7.657 -3.005 3.199 1.00 92.31 88 VAL A N 1
ATOM 760 C CA . VAL A 1 88 ? -8.860 -2.244 3.570 1.00 92.31 88 VAL A CA 1
ATOM 761 C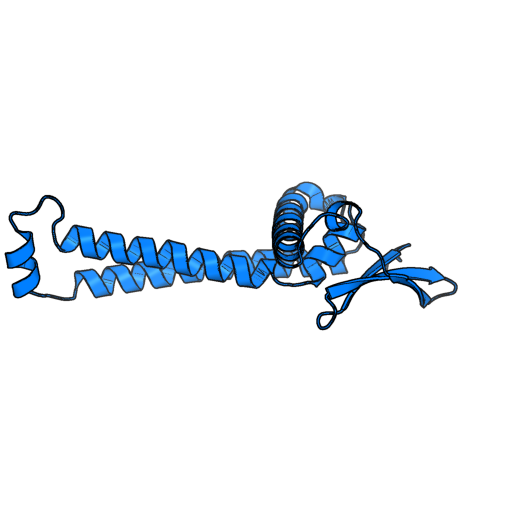 C . VAL A 1 88 ? -9.826 -3.119 4.367 1.00 92.31 88 VAL A C 1
ATOM 763 O O . VAL A 1 88 ? -10.290 -2.707 5.430 1.00 92.31 88 VAL A O 1
ATOM 766 N N . LEU A 1 89 ? -10.094 -4.343 3.904 1.00 94.38 89 LEU A N 1
ATOM 767 C CA . LEU A 1 89 ? -10.973 -5.278 4.603 1.00 94.38 89 LEU A CA 1
ATOM 768 C C . LEU A 1 89 ? -10.433 -5.623 5.997 1.00 94.38 89 LEU A C 1
ATOM 770 O O . LEU A 1 89 ? -11.183 -5.580 6.971 1.00 94.38 89 LEU A O 1
ATOM 774 N N . LEU A 1 90 ? -9.132 -5.898 6.113 1.00 93.25 90 LEU A N 1
ATOM 775 C CA . LEU A 1 90 ? -8.475 -6.150 7.394 1.00 93.25 90 LEU A CA 1
ATOM 776 C C . LEU A 1 90 ? -8.590 -4.949 8.334 1.00 93.25 90 LEU A C 1
ATOM 778 O O . LEU A 1 90 ? -8.912 -5.144 9.503 1.00 93.25 90 LEU A O 1
ATOM 782 N N . ALA A 1 91 ? -8.397 -3.723 7.836 1.00 93.31 91 ALA A N 1
ATOM 783 C CA . ALA A 1 91 ? -8.563 -2.504 8.626 1.00 93.31 91 ALA A CA 1
ATOM 784 C C . ALA A 1 91 ? -10.005 -2.332 9.132 1.00 93.31 91 ALA A C 1
ATOM 786 O O . ALA A 1 91 ? -10.218 -1.936 10.280 1.00 93.31 91 ALA A O 1
ATOM 787 N N . ILE A 1 92 ? -11.006 -2.658 8.307 1.00 93.50 92 ILE A N 1
ATOM 788 C CA . ILE A 1 92 ? -12.421 -2.622 8.704 1.00 93.50 92 ILE A CA 1
ATOM 789 C C . ILE A 1 92 ? -12.687 -3.657 9.803 1.00 93.50 92 ILE A C 1
ATOM 791 O O . ILE A 1 92 ? -13.218 -3.312 10.860 1.00 93.50 92 ILE A O 1
ATOM 795 N N . VAL A 1 93 ? -12.298 -4.915 9.581 1.00 94.50 93 VAL A N 1
ATOM 796 C CA . VAL A 1 93 ? -12.555 -6.021 10.518 1.00 94.50 93 VAL A CA 1
ATOM 797 C C . VAL A 1 93 ? -11.846 -5.788 11.853 1.00 94.50 93 VAL A C 1
ATOM 799 O O . VAL A 1 93 ? -12.471 -5.919 12.909 1.00 94.50 93 VAL A O 1
ATOM 802 N N . SER A 1 94 ? -10.576 -5.374 11.830 1.00 93.50 94 SER A N 1
ATOM 803 C CA . SER A 1 94 ? -9.813 -5.076 13.046 1.00 93.50 94 SER A CA 1
ATOM 804 C C . SER A 1 94 ? -10.404 -3.895 13.817 1.00 93.50 94 SER A C 1
ATOM 806 O O . SER A 1 94 ? -10.502 -3.951 15.041 1.00 93.50 94 SER A O 1
ATOM 808 N N . THR A 1 95 ? -10.894 -2.864 13.122 1.00 94.00 95 THR A N 1
ATOM 809 C CA . THR A 1 95 ? -11.573 -1.718 13.745 1.00 94.00 95 THR A CA 1
ATOM 810 C C . THR A 1 95 ? -12.888 -2.119 14.398 1.00 94.00 95 THR A C 1
ATOM 812 O O . THR A 1 95 ? -13.182 -1.673 15.507 1.00 94.00 95 THR A O 1
ATOM 815 N N . ILE A 1 96 ? -13.692 -2.961 13.741 1.00 93.06 96 ILE A N 1
ATOM 816 C CA . ILE A 1 96 ? -14.943 -3.471 14.316 1.00 93.06 96 ILE A CA 1
ATOM 817 C C . ILE A 1 96 ? -14.642 -4.272 15.589 1.00 93.06 96 ILE A C 1
ATOM 819 O O . ILE A 1 96 ? -15.274 -4.031 16.621 1.00 93.06 96 ILE A O 1
ATOM 823 N N . GLY A 1 97 ? -13.642 -5.160 15.541 1.00 92.12 97 GLY A N 1
ATOM 824 C CA . GLY A 1 97 ? -13.190 -5.934 16.697 1.00 92.12 97 GLY A CA 1
ATOM 825 C C . GLY A 1 97 ? -12.698 -5.047 17.843 1.00 92.12 97 GLY A C 1
ATOM 826 O O . GLY A 1 97 ? -13.153 -5.192 18.979 1.00 92.12 97 GLY A O 1
ATOM 827 N N . LEU A 1 98 ? -11.844 -4.065 17.542 1.00 93.12 98 LEU A N 1
ATOM 828 C CA . LEU A 1 98 ? -11.332 -3.105 18.520 1.00 93.12 98 LEU A CA 1
ATOM 829 C C . LEU A 1 98 ? -12.459 -2.276 19.138 1.00 93.12 98 LEU A C 1
ATOM 831 O O . LEU A 1 98 ? -12.516 -2.117 20.354 1.00 93.12 98 LEU A O 1
ATOM 835 N N . ARG A 1 99 ? -13.392 -1.771 18.326 1.00 91.62 99 ARG A N 1
ATOM 836 C CA . ARG A 1 99 ? -14.548 -1.011 18.811 1.00 91.62 99 ARG A CA 1
ATOM 837 C C . ARG A 1 99 ? -15.394 -1.850 19.765 1.00 91.62 99 ARG A C 1
ATOM 839 O O . ARG A 1 99 ? -15.799 -1.346 20.811 1.00 91.62 99 ARG A O 1
ATOM 846 N N . TYR A 1 100 ? -15.672 -3.102 19.409 1.00 90.62 100 TYR A N 1
ATOM 847 C CA . TYR A 1 100 ? -16.426 -4.017 20.261 1.00 90.62 100 TYR A CA 1
ATOM 848 C C . TYR A 1 100 ? -15.707 -4.260 21.594 1.00 90.62 100 TYR A C 1
ATOM 850 O O . TYR A 1 100 ? -16.324 -4.147 22.654 1.00 90.62 100 TYR A O 1
ATOM 858 N N . PHE A 1 101 ? -14.395 -4.507 21.548 1.00 91.69 101 PHE A N 1
ATOM 859 C CA . PHE A 1 101 ? -13.558 -4.685 22.733 1.00 91.69 101 PHE A CA 1
ATOM 860 C C . PHE A 1 101 ? -13.557 -3.444 23.638 1.00 91.69 101 PHE A C 1
ATOM 862 O O . PHE A 1 101 ? -13.851 -3.543 24.827 1.00 91.69 101 PHE A O 1
ATOM 869 N N . LEU A 1 102 ? -13.316 -2.258 23.071 1.00 89.56 102 LEU A N 1
ATOM 870 C CA . LEU A 1 102 ? -13.294 -0.992 23.807 1.00 89.56 102 LEU A CA 1
ATOM 871 C C . LEU A 1 102 ? -14.640 -0.687 24.475 1.00 89.56 102 LEU A C 1
ATOM 873 O O . LEU A 1 102 ? -14.673 -0.213 25.610 1.00 89.56 102 LEU A O 1
ATOM 877 N N . LEU A 1 103 ? -15.759 -0.957 23.794 1.00 85.62 103 LEU A N 1
ATOM 878 C CA . LEU A 1 103 ? -17.092 -0.748 24.364 1.00 85.62 103 LEU A CA 1
ATOM 879 C C . LEU A 1 103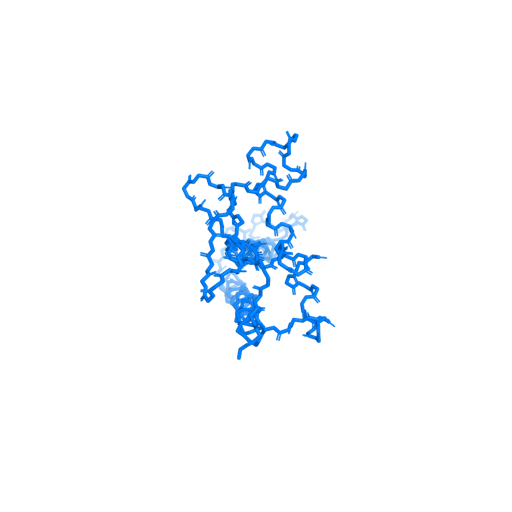 ? -17.408 -1.734 25.494 1.00 85.62 103 LEU A C 1
ATOM 881 O O . LEU A 1 103 ? -18.062 -1.333 26.452 1.00 85.62 103 LEU A O 1
ATOM 885 N N . LYS A 1 104 ? -16.912 -2.976 25.425 1.00 86.94 104 LYS A N 1
ATOM 886 C CA . LYS A 1 104 ? -17.053 -3.965 26.507 1.00 86.94 104 LYS A CA 1
ATOM 887 C C . LYS A 1 104 ? -16.197 -3.668 27.737 1.00 86.94 104 LYS A C 1
ATOM 889 O O . LYS A 1 104 ? -16.507 -4.163 28.815 1.00 86.94 104 LYS A O 1
ATOM 894 N N . LEU A 1 105 ? -15.128 -2.891 27.587 1.00 86.69 105 LEU A N 1
ATOM 895 C CA . LEU A 1 105 ? -14.208 -2.574 28.673 1.00 86.69 105 LEU A CA 1
ATOM 896 C C . LEU A 1 105 ? -14.887 -1.620 29.668 1.00 86.69 105 LEU A C 1
ATOM 898 O O . LEU A 1 105 ? -14.984 -0.417 29.421 1.00 86.69 105 LEU A O 1
ATOM 902 N N . GLN A 1 106 ? -15.404 -2.155 30.772 1.00 82.44 106 GLN A N 1
ATOM 903 C CA . GLN A 1 106 ? -16.001 -1.353 31.840 1.00 82.44 106 GLN A CA 1
ATOM 904 C C . GLN A 1 106 ? -14.896 -0.616 32.601 1.00 82.44 106 GLN A C 1
ATOM 906 O O . GLN A 1 106 ? -13.911 -1.224 33.015 1.00 82.44 106 GLN A O 1
ATOM 911 N N . SER A 1 107 ? -15.037 0.700 32.763 1.00 81.56 107 SER A N 1
ATOM 912 C CA . SER A 1 107 ? -14.100 1.502 33.551 1.00 81.56 107 SER A CA 1
ATOM 913 C C . SER A 1 107 ? -14.893 2.511 34.379 1.00 81.56 107 SER A C 1
ATOM 915 O O . SER A 1 107 ? -15.005 3.671 33.987 1.00 81.56 107 SER A O 1
ATOM 917 N N . PRO A 1 108 ? -15.453 2.072 35.521 1.00 78.88 108 PRO A N 1
ATOM 918 C CA . PRO A 1 108 ? -16.367 2.887 36.321 1.00 78.88 108 PRO A CA 1
ATOM 919 C C . PRO A 1 108 ? -15.750 4.223 36.766 1.00 78.88 108 PRO A C 1
ATOM 921 O O . PRO A 1 108 ? -16.442 5.233 36.804 1.00 78.88 108 PRO A O 1
ATOM 924 N N . PHE A 1 109 ? -14.435 4.266 37.009 1.00 80.56 109 PHE A N 1
ATOM 925 C CA . PHE A 1 109 ? -13.718 5.511 37.311 1.00 80.56 109 PHE A CA 1
ATOM 926 C C . PHE A 1 109 ? -13.723 6.507 36.145 1.00 80.56 109 PHE A C 1
ATOM 928 O O . PHE A 1 109 ? -13.905 7.705 36.353 1.00 80.56 109 PHE A O 1
ATOM 935 N N . MET A 1 110 ? -13.521 6.024 34.918 1.00 82.00 110 MET A N 1
ATOM 936 C CA . MET A 1 110 ? -13.518 6.880 33.731 1.00 82.00 110 MET A CA 1
ATOM 937 C C . MET A 1 110 ? -14.936 7.305 33.361 1.00 82.00 110 MET A C 1
ATOM 939 O O . MET A 1 110 ? -15.138 8.446 32.964 1.00 82.00 110 MET A O 1
ATOM 943 N N . ASP A 1 111 ? -15.920 6.421 33.520 1.00 80.81 111 ASP A N 1
ATOM 944 C CA . ASP A 1 111 ? -17.322 6.759 33.271 1.00 80.81 111 ASP A CA 1
ATOM 945 C C . ASP A 1 111 ? -17.778 7.913 34.181 1.00 80.81 111 ASP A C 1
ATOM 947 O O . ASP A 1 111 ? -18.310 8.895 33.669 1.00 80.81 111 ASP A O 1
ATOM 951 N N . TYR A 1 112 ? -17.440 7.869 35.475 1.00 83.31 112 TYR A N 1
ATOM 952 C CA . TYR A 1 112 ? -17.720 8.953 36.425 1.00 83.31 112 TYR A CA 1
ATOM 953 C C . TYR A 1 112 ? -16.960 10.251 36.093 1.00 83.31 112 TYR A C 1
ATOM 955 O O . TYR A 1 112 ? -17.518 11.343 36.114 1.00 83.31 112 TYR A O 1
ATOM 963 N N . TYR A 1 113 ? -15.678 10.158 35.720 1.00 84.81 113 TYR A N 1
ATOM 964 C CA . TYR A 1 113 ? -14.862 11.337 35.392 1.00 84.81 113 TYR A CA 1
ATOM 965 C C . TYR A 1 113 ? -15.360 12.109 34.154 1.00 84.81 113 TYR A C 1
AT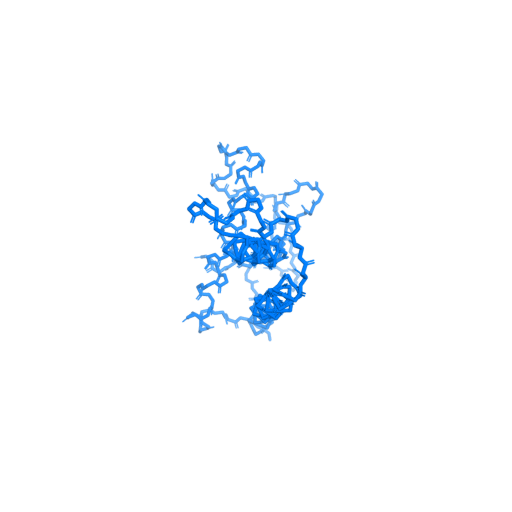OM 967 O O . TYR A 1 113 ? -15.154 13.321 34.037 1.00 84.81 113 TYR A O 1
ATOM 975 N N . PHE A 1 114 ? -15.974 11.405 33.201 1.00 85.50 114 PHE A N 1
ATOM 976 C CA . PHE A 1 114 ? -16.451 11.973 31.940 1.00 85.50 114 PHE A CA 1
ATOM 977 C C . PHE A 1 114 ? -17.965 12.221 31.906 1.00 85.50 114 PHE A C 1
ATOM 979 O O . PHE A 1 114 ? -18.464 12.633 30.857 1.00 85.50 114 PHE A O 1
ATOM 986 N N . GLU A 1 115 ? -18.684 11.993 33.006 1.00 80.38 115 GLU A N 1
ATOM 987 C CA . GLU A 1 115 ? -20.144 12.137 33.077 1.00 80.38 115 GLU A CA 1
ATOM 988 C C . GLU A 1 115 ? -20.587 13.585 32.797 1.00 80.38 115 GLU A C 1
ATOM 990 O O . GLU A 1 115 ? -21.454 13.812 31.954 1.00 80.38 115 GLU A O 1
ATOM 995 N N . ASP A 1 116 ? -19.875 14.565 33.362 1.00 81.75 116 ASP A N 1
ATOM 996 C CA . ASP A 1 116 ? -20.161 16.001 33.196 1.00 81.75 116 ASP A CA 1
ATOM 997 C C . ASP A 1 116 ? -19.435 16.660 32.008 1.00 81.75 116 ASP A C 1
ATOM 999 O O . ASP A 1 116 ? -19.471 17.881 31.825 1.00 81.75 116 ASP A O 1
ATOM 1003 N N . ARG A 1 117 ? -18.728 15.882 31.175 1.00 82.00 117 ARG A N 1
ATOM 1004 C CA . ARG A 1 117 ? -17.969 16.422 30.036 1.00 82.00 117 ARG A CA 1
ATOM 1005 C C . ARG A 1 117 ? -18.731 16.266 28.722 1.00 82.00 117 ARG A C 1
ATOM 1007 O O . ARG A 1 117 ? -19.348 15.243 28.447 1.00 82.00 117 ARG A O 1
ATOM 1014 N N . LEU A 1 118 ? -18.578 17.246 27.822 1.00 78.50 118 LEU A N 1
ATOM 1015 C CA . LEU A 1 118 ? -19.141 17.205 26.456 1.00 78.50 118 LEU A CA 1
ATOM 1016 C C . LEU A 1 118 ? -18.743 15.931 25.676 1.00 78.50 118 LEU A C 1
ATOM 1018 O O . LEU A 1 118 ? -19.511 15.409 24.854 1.00 78.50 118 LEU A O 1
ATOM 1022 N N . ILE A 1 119 ? -17.535 15.422 25.941 1.00 82.19 119 ILE A N 1
ATOM 1023 C CA . ILE A 1 119 ? -17.012 14.171 25.391 1.00 82.19 119 ILE A CA 1
ATOM 1024 C C . ILE A 1 119 ? -17.145 13.085 26.457 1.00 82.19 119 ILE A C 1
ATOM 1026 O O . ILE A 1 119 ? -16.311 12.981 27.351 1.00 82.19 119 ILE A O 1
ATOM 1030 N N . THR A 1 120 ? -18.175 12.253 26.324 1.00 84.44 120 THR A N 1
ATOM 1031 C CA . THR A 1 120 ? -18.384 11.103 27.207 1.00 84.44 120 THR A CA 1
ATOM 1032 C C . THR A 1 120 ? -17.393 9.977 26.898 1.00 84.44 120 THR A C 1
ATOM 1034 O O . THR A 1 120 ? -16.947 9.811 25.755 1.00 84.44 120 THR A O 1
ATOM 1037 N N . PHE A 1 121 ? -17.073 9.147 27.892 1.00 83.62 121 PHE A N 1
ATOM 1038 C CA . PHE A 1 121 ? -16.120 8.041 27.738 1.00 83.62 121 PHE A CA 1
ATOM 1039 C C . PHE A 1 121 ? -16.473 7.061 26.590 1.00 83.62 121 PHE A C 1
ATOM 1041 O O . PHE A 1 121 ? -15.581 6.691 25.818 1.00 83.62 121 PHE A O 1
ATOM 1048 N N . PRO A 1 122 ? -17.756 6.717 26.332 1.00 84.50 122 PRO A N 1
ATOM 1049 C CA . PRO A 1 122 ? -18.140 5.949 25.144 1.00 84.50 122 PRO A CA 1
ATOM 1050 C C . PRO A 1 122 ? -17.845 6.651 23.809 1.00 84.50 122 PRO A C 1
ATOM 1052 O O . PRO A 1 122 ? -17.510 5.981 22.828 1.00 84.50 122 PRO A O 1
ATOM 1055 N N . LYS A 1 123 ? -17.958 7.987 23.733 1.00 86.25 123 LYS A N 1
ATOM 1056 C CA . LYS A 1 123 ? -17.576 8.753 22.532 1.00 86.25 123 LYS A CA 1
ATOM 1057 C C . LYS A 1 123 ? -16.061 8.735 22.339 1.00 86.25 123 LYS A C 1
ATOM 1059 O O . LYS A 1 123 ? -15.612 8.555 21.211 1.00 86.25 123 LYS A O 1
ATOM 1064 N N . LEU A 1 124 ? -15.288 8.838 23.420 1.00 87.88 124 LEU A N 1
ATOM 1065 C CA . LEU A 1 124 ? -13.827 8.756 23.379 1.00 87.88 124 LEU A CA 1
ATOM 1066 C C . LEU A 1 124 ? -13.350 7.389 22.861 1.00 87.88 124 LEU A C 1
ATOM 1068 O O . LEU A 1 124 ? -12.526 7.327 21.952 1.00 87.88 124 LEU A O 1
ATOM 1072 N N . LYS A 1 125 ? -13.952 6.293 23.339 1.00 88.19 125 LYS A N 1
ATOM 1073 C CA . LYS A 1 125 ? -13.709 4.929 22.830 1.00 88.19 125 LYS A CA 1
ATOM 1074 C C . LYS A 1 125 ? -14.001 4.790 21.335 1.00 88.19 125 LYS A C 1
ATOM 1076 O O . LYS A 1 125 ? -13.224 4.174 20.609 1.00 88.19 125 LYS A O 1
ATOM 1081 N N . LYS A 1 126 ? -15.113 5.369 20.862 1.00 87.56 126 LYS A N 1
ATOM 1082 C CA . LYS A 1 126 ? -15.431 5.413 19.424 1.00 87.56 126 LYS A CA 1
ATOM 1083 C C . LYS A 1 126 ? -14.374 6.207 18.656 1.00 87.56 126 LYS A C 1
ATOM 1085 O O . LYS A 1 126 ? -13.913 5.730 17.627 1.00 87.56 126 LYS A O 1
ATOM 1090 N N . GLY A 1 127 ? -13.968 7.367 19.173 1.00 89.75 127 GLY A N 1
ATOM 1091 C CA . GLY A 1 127 ? -12.905 8.190 18.597 1.00 89.75 127 GLY A CA 1
ATOM 1092 C C . GLY A 1 127 ? -11.605 7.408 18.422 1.00 89.75 127 GLY A C 1
ATOM 1093 O O . GLY A 1 127 ? -11.088 7.343 17.313 1.00 89.75 127 GLY A O 1
ATOM 1094 N N . LEU A 1 128 ? -11.148 6.717 19.471 1.00 91.12 128 LEU A N 1
ATOM 1095 C CA . LEU A 1 128 ? -9.956 5.864 19.421 1.00 91.12 128 LEU A CA 1
ATOM 1096 C C . LEU A 1 128 ? -10.062 4.765 18.357 1.00 91.12 128 LEU A C 1
ATOM 1098 O O . LEU A 1 128 ? -9.118 4.558 17.598 1.00 91.12 128 LEU A O 1
ATOM 1102 N N . ALA A 1 129 ? -11.212 4.092 18.259 1.00 91.56 129 ALA A N 1
ATOM 1103 C CA . ALA A 1 129 ? -11.427 3.078 17.230 1.00 91.56 129 ALA A CA 1
ATOM 1104 C C . ALA A 1 129 ? -11.354 3.668 15.807 1.00 91.56 129 ALA A C 1
ATOM 1106 O O . ALA A 1 129 ? -10.724 3.079 14.933 1.00 91.56 129 ALA A O 1
ATOM 1107 N N . TYR A 1 130 ? -11.939 4.845 15.566 1.00 91.69 130 TYR A N 1
ATOM 1108 C CA . TYR A 1 130 ? -11.858 5.507 14.257 1.00 91.69 130 TYR A CA 1
ATOM 1109 C C . TYR A 1 130 ? -10.458 6.048 13.940 1.00 91.69 130 TYR A C 1
ATOM 1111 O O . TYR A 1 130 ? -10.021 5.975 12.792 1.00 91.69 130 TYR A O 1
ATOM 1119 N N . SER A 1 131 ? -9.719 6.543 14.935 1.00 93.38 131 SER A N 1
ATOM 1120 C CA . SER A 1 131 ? -8.311 6.920 14.760 1.00 93.38 131 SER A CA 1
ATOM 1121 C C . SER A 1 131 ? -7.456 5.706 14.399 1.00 93.38 131 SER A C 1
ATOM 1123 O O . SER A 1 131 ? -6.627 5.784 13.493 1.00 93.38 131 SER A O 1
ATOM 1125 N N . TYR A 1 132 ? -7.703 4.565 15.049 1.00 93.69 132 TYR A N 1
ATOM 1126 C CA . TYR A 1 132 ? -7.064 3.299 14.704 1.00 93.69 132 TYR A CA 1
ATOM 1127 C C . TYR A 1 132 ? -7.395 2.859 13.273 1.00 93.69 132 TYR A C 1
ATOM 1129 O O . TYR A 1 132 ? -6.493 2.452 12.549 1.00 93.69 132 TYR A O 1
ATOM 1137 N N . PHE A 1 133 ?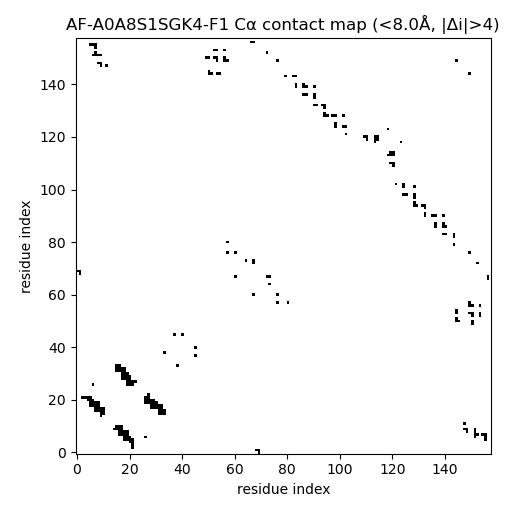 -8.646 3.004 12.827 1.00 93.38 133 PHE A N 1
ATOM 1138 C CA . PHE A 1 133 ? -9.024 2.719 11.440 1.00 93.38 133 PHE A CA 1
ATOM 1139 C C . PHE A 1 133 ? -8.219 3.546 10.437 1.00 93.38 133 PHE A C 1
ATOM 1141 O O . PHE A 1 133 ? -7.650 2.994 9.497 1.00 93.38 133 PHE A O 1
ATOM 1148 N N . GLY A 1 134 ? -8.130 4.863 10.658 1.00 92.06 134 GLY A N 1
ATOM 1149 C CA . GLY A 1 134 ? -7.342 5.754 9.805 1.00 92.06 134 GLY A CA 1
ATOM 1150 C C . GLY A 1 134 ? -5.861 5.370 9.779 1.00 92.06 134 GLY A C 1
ATOM 1151 O O . GLY A 1 134 ? -5.247 5.334 8.714 1.00 92.06 134 GLY A O 1
ATOM 1152 N N . PHE A 1 135 ? -5.305 5.008 10.937 1.00 93.69 135 PHE A N 1
ATOM 1153 C CA . PHE A 1 135 ? -3.936 4.512 11.052 1.00 93.69 135 PHE A CA 1
ATOM 1154 C C . PHE A 1 135 ? -3.731 3.194 10.286 1.00 93.69 135 PHE A C 1
ATOM 1156 O O . PHE A 1 135 ? -2.810 3.090 9.476 1.00 93.69 135 PHE A O 1
ATOM 1163 N N . ALA A 1 136 ? -4.604 2.206 10.487 1.00 92.19 136 ALA A N 1
ATOM 1164 C CA . ALA A 1 136 ? -4.529 0.908 9.824 1.00 92.19 136 ALA A CA 1
ATOM 1165 C C . ALA A 1 136 ? -4.661 1.039 8.299 1.00 92.19 136 ALA A C 1
ATOM 1167 O O . ALA A 1 136 ? -3.880 0.439 7.561 1.00 92.19 136 ALA A O 1
ATOM 1168 N N . LEU A 1 137 ? -5.586 1.880 7.823 1.00 93.25 137 LEU A N 1
ATOM 1169 C CA . LEU A 1 137 ? -5.719 2.200 6.403 1.00 93.25 137 LEU A CA 1
ATOM 1170 C C . LEU A 1 137 ? -4.464 2.863 5.843 1.00 93.25 137 LEU A C 1
ATOM 1172 O O . LEU A 1 137 ? -3.987 2.457 4.787 1.00 93.25 137 LEU A O 1
ATOM 1176 N N . TYR A 1 138 ? -3.913 3.862 6.537 1.00 92.69 138 TYR A N 1
ATOM 1177 C CA . TYR A 1 138 ? -2.703 4.548 6.092 1.00 92.69 138 TYR A CA 1
ATOM 1178 C C . TYR A 1 138 ? -1.544 3.564 5.910 1.00 92.69 138 TYR A C 1
ATOM 1180 O O . TYR A 1 138 ? -0.905 3.555 4.859 1.00 92.69 138 TYR A O 1
ATOM 1188 N N . PHE A 1 139 ? -1.307 2.690 6.891 1.00 90.62 139 PHE A N 1
ATOM 1189 C CA . PHE A 1 139 ? -0.274 1.658 6.787 1.00 90.62 139 PHE A CA 1
ATOM 1190 C C . PHE A 1 139 ? -0.568 0.639 5.680 1.00 90.62 139 PHE A C 1
ATOM 1192 O O . PHE A 1 139 ? 0.344 0.268 4.941 1.00 90.62 139 PHE A O 1
ATOM 1199 N N . GLY A 1 140 ? -1.830 0.233 5.526 1.00 89.38 140 GLY A N 1
ATOM 1200 C CA . GLY A 1 140 ? -2.265 -0.707 4.495 1.00 89.38 140 GLY A CA 1
ATOM 1201 C C . GLY A 1 140 ? -2.131 -0.171 3.068 1.00 89.38 140 GLY A C 1
ATOM 1202 O O . GLY A 1 140 ? -1.765 -0.914 2.164 1.00 89.38 140 GLY A O 1
ATOM 1203 N N . VAL A 1 141 ? -2.382 1.121 2.848 1.00 89.00 141 VAL A N 1
ATOM 1204 C CA . VAL A 1 141 ? -2.151 1.766 1.547 1.00 89.00 141 VAL A CA 1
ATOM 1205 C C . VAL A 1 141 ? -0.655 1.975 1.326 1.00 89.00 141 VAL A C 1
ATOM 1207 O O . VAL A 1 141 ? -0.144 1.672 0.247 1.00 89.00 141 VAL A O 1
ATOM 1210 N N . LYS A 1 142 ? 0.066 2.434 2.358 1.00 89.25 142 LYS A N 1
ATOM 1211 C CA . LYS A 1 142 ? 1.510 2.688 2.300 1.00 89.25 142 LYS A CA 1
ATOM 1212 C C . LYS A 1 142 ? 2.314 1.438 1.935 1.00 89.25 142 LYS A C 1
ATOM 1214 O O . LYS A 1 142 ? 3.273 1.543 1.179 1.00 89.25 142 LYS A O 1
ATOM 1219 N N . SER A 1 143 ? 1.924 0.264 2.432 1.00 88.25 143 SER A N 1
ATOM 1220 C CA . SER A 1 143 ? 2.603 -1.003 2.124 1.00 88.25 143 SER A CA 1
ATOM 1221 C C . SER A 1 143 ? 2.506 -1.401 0.647 1.00 88.25 143 SER A C 1
ATOM 1223 O O . SER A 1 143 ? 3.434 -2.018 0.125 1.00 88.25 143 SER A O 1
ATOM 1225 N N . VAL A 1 144 ? 1.424 -1.016 -0.039 1.00 87.50 144 VAL A N 1
ATOM 1226 C CA . VAL A 1 144 ? 1.219 -1.300 -1.466 1.00 87.50 144 VAL A CA 1
ATOM 1227 C C . VAL A 1 144 ? 1.932 -0.263 -2.335 1.00 87.50 144 VAL A C 1
ATOM 1229 O O . VAL A 1 144 ? 2.683 -0.632 -3.231 1.00 87.50 144 VAL A O 1
ATOM 1232 N N . ILE A 1 145 ? 1.763 1.034 -2.054 1.00 86.94 145 ILE A N 1
ATOM 1233 C CA . ILE A 1 145 ? 2.348 2.116 -2.878 1.00 86.94 145 ILE A CA 1
ATOM 1234 C C . ILE A 1 145 ? 3.872 2.237 -2.751 1.00 86.94 145 ILE A C 1
ATOM 1236 O O . ILE A 1 145 ? 4.505 2.842 -3.609 1.00 86.94 145 ILE A O 1
ATOM 1240 N N . ASN A 1 146 ? 4.469 1.692 -1.686 1.00 85.19 146 ASN A N 1
ATOM 1241 C CA . ASN A 1 146 ? 5.924 1.679 -1.498 1.00 85.19 146 ASN A CA 1
ATOM 1242 C C . ASN A 1 146 ? 6.650 0.678 -2.398 1.00 85.19 146 ASN A C 1
ATOM 1244 O O . ASN A 1 146 ? 7.872 0.587 -2.345 1.00 85.19 146 ASN A O 1
ATOM 1248 N N . GLN A 1 147 ? 5.918 -0.101 -3.185 1.00 83.38 147 GLN A N 1
ATOM 1249 C CA . GLN A 1 147 ? 6.516 -1.106 -4.038 1.00 83.38 147 GLN A CA 1
ATOM 1250 C C . GLN A 1 147 ? 7.039 -0.479 -5.334 1.00 83.38 147 GLN A C 1
ATOM 1252 O O . GLN A 1 147 ? 6.271 0.037 -6.149 1.00 83.38 147 GLN A O 1
ATOM 1257 N N . GLU A 1 148 ? 8.354 -0.561 -5.528 1.00 81.88 148 GLU A N 1
ATOM 1258 C CA . GLU A 1 148 ? 9.081 0.096 -6.622 1.00 81.88 148 GLU A CA 1
ATOM 1259 C C . GLU A 1 148 ? 8.590 -0.329 -8.008 1.00 81.88 148 GLU A C 1
ATOM 1261 O O . GLU A 1 148 ? 8.457 0.512 -8.895 1.00 81.88 148 GLU A O 1
ATOM 1266 N N . HIS A 1 149 ? 8.192 -1.595 -8.173 1.00 83.56 149 HIS A N 1
ATOM 1267 C CA . HIS A 1 149 ? 7.693 -2.098 -9.455 1.00 83.56 149 HIS A CA 1
ATOM 1268 C C . HIS A 1 149 ? 6.416 -1.394 -9.928 1.00 83.56 149 HIS A C 1
ATOM 1270 O O . HIS A 1 149 ? 6.166 -1.352 -11.125 1.00 83.56 149 HIS A O 1
ATOM 1276 N N . ILE A 1 150 ? 5.585 -0.845 -9.032 1.00 85.38 150 ILE A N 1
ATOM 1277 C CA . ILE A 1 150 ? 4.372 -0.113 -9.440 1.00 85.38 150 ILE A CA 1
ATOM 1278 C C . ILE A 1 150 ? 4.760 1.229 -10.056 1.00 85.38 150 ILE A C 1
ATOM 1280 O O . ILE A 1 150 ? 4.155 1.666 -11.034 1.00 85.38 150 ILE A O 1
ATOM 1284 N N . PHE A 1 151 ? 5.780 1.871 -9.488 1.00 86.19 151 PHE A N 1
ATOM 1285 C CA . PHE A 1 151 ? 6.329 3.098 -10.035 1.00 86.19 151 PHE A CA 1
ATOM 1286 C C . PHE A 1 151 ? 7.039 2.833 -11.370 1.00 86.19 151 PHE A C 1
ATOM 1288 O O . PHE A 1 151 ? 6.774 3.546 -12.334 1.00 86.19 151 PHE A O 1
ATOM 1295 N N . ASP A 1 152 ? 7.844 1.774 -11.467 1.00 84.62 152 ASP A N 1
ATOM 1296 C CA . ASP A 1 152 ? 8.509 1.389 -12.717 1.00 84.62 152 ASP A CA 1
ATOM 1297 C C . ASP A 1 152 ? 7.486 1.117 -13.833 1.00 84.62 152 ASP A C 1
ATOM 1299 O O . ASP A 1 152 ? 7.586 1.690 -14.916 1.00 84.62 152 ASP A O 1
ATOM 1303 N N . LEU A 1 153 ? 6.426 0.353 -13.536 1.00 86.38 153 LEU A N 1
ATOM 1304 C CA . LEU A 1 153 ? 5.310 0.140 -14.462 1.00 86.38 153 LEU A CA 1
ATOM 1305 C C . LEU A 1 153 ? 4.618 1.452 -14.847 1.00 86.38 153 LEU A C 1
ATOM 1307 O O . LEU A 1 153 ? 4.219 1.616 -15.996 1.00 86.38 153 LEU A O 1
ATOM 1311 N N . SER A 1 154 ? 4.485 2.403 -13.920 1.00 87.44 154 SER A N 1
ATOM 1312 C CA . SER A 1 154 ? 3.867 3.694 -14.235 1.00 87.44 154 SER A CA 1
ATOM 1313 C C . SER A 1 154 ? 4.652 4.499 -15.273 1.00 87.44 154 SER A C 1
ATOM 1315 O O . SER A 1 154 ? 4.027 5.223 -16.035 1.00 87.44 154 SER A O 1
ATOM 1317 N N . LEU A 1 155 ? 5.981 4.343 -15.336 1.00 85.31 155 LEU A N 1
ATOM 1318 C CA . LEU A 1 155 ? 6.835 4.995 -16.338 1.00 85.31 155 LEU A CA 1
ATOM 1319 C C . LEU A 1 155 ? 6.778 4.306 -17.709 1.00 85.31 155 LEU A C 1
ATOM 1321 O O . LEU A 1 155 ? 7.111 4.909 -18.724 1.00 85.31 155 LEU A O 1
ATOM 1325 N N . GLU A 1 156 ? 6.395 3.030 -17.754 1.00 84.12 156 GLU A N 1
ATOM 1326 C CA . GLU A 1 156 ? 6.273 2.269 -19.005 1.00 84.12 156 GLU A CA 1
ATOM 1327 C C . GLU A 1 156 ? 4.966 2.542 -19.752 1.00 84.12 156 GLU A C 1
ATOM 1329 O O . GLU A 1 156 ? 4.899 2.342 -20.964 1.00 84.12 156 GLU A O 1
ATOM 1334 N N . TYR A 1 157 ? 3.929 2.950 -19.021 1.00 80.56 157 TYR A N 1
ATOM 1335 C CA . TYR A 1 157 ? 2.567 3.156 -19.524 1.00 80.56 157 TYR A CA 1
ATOM 1336 C C . TYR A 1 157 ? 2.130 4.630 -19.518 1.00 80.56 157 TYR A C 1
ATOM 1338 O O . TYR A 1 157 ? 0.939 4.913 -19.680 1.00 80.56 157 TYR A O 1
ATOM 1346 N N . GLU A 1 158 ? 3.083 5.539 -19.310 1.00 68.75 158 GLU A N 1
ATOM 1347 C CA . GLU A 1 158 ? 2.942 6.991 -19.474 1.00 68.75 158 GLU A CA 1
ATOM 1348 C C . GLU A 1 158 ? 2.987 7.389 -20.954 1.00 68.75 158 GLU A C 1
ATOM 1350 O O . GLU A 1 158 ? 2.104 8.182 -21.358 1.00 68.75 158 GLU A O 1
#

Solvent-accessible surface area (backbone atoms only — not comparable to full-atom values): 8843 Å² total; per-residue (Å²): 131,78,80,59,68,58,49,57,46,68,38,89,89,77,68,47,30,32,36,25,35,58,54,97,94,41,76,44,79,75,45,80,49,75,60,78,80,47,80,84,44,53,75,68,53,45,52,51,49,42,32,51,49,18,47,51,40,57,60,48,45,74,80,40,55,89,75,54,80,38,69,65,59,50,49,54,51,51,51,51,53,49,52,42,52,51,30,47,51,50,26,51,52,52,27,52,52,49,37,53,52,52,71,68,56,83,50,71,72,53,48,63,73,19,64,91,40,97,67,32,51,74,55,50,44,50,49,52,28,52,52,48,29,55,51,40,36,51,54,32,49,48,65,56,36,69,40,61,66,50,36,28,52,38,69,72,75,108

Sequence (158 aa):
MIQKPFLYVTNPETFTIYKYQYQDGKYMKIGPHIPQEFELMSVREQQQYRQWKALKFMMWSIFNKNKIQNPIDYRIILCRLMDLNTNVLLAIVSTIGLRYFLLKLQSPFMDYYFEDRLITFPKLKKGLAYSYFGFALYFGVKSVINQEHIFDLSLEYE

pLDDT: mean 85.19, std 6.64, range [52.72, 94.5]

Radius of gyration: 22.52 Å; Cα contacts (8 Å, |Δi|>4): 140; chains: 1; bounding box: 42×32×68 Å

Nearest PDB structures (foldseek):
  8v8v-assembly2_D  TM=2.414E-01  e=7.510E+00  Homo sapiens

Foldseek 3Di:
DPDAQWFWDADPVVRWIWIWGDDDNDTDTPGTDDDPVPPPDDPVRVLVVLLVLLVVLLVVCVVPVVLPPDVVVNVVSVVLVVLLVVLLVVLVVVLVVQLVVLVPDDDPVQQVVCVPPPQGSNNVSNVVSVVSSVVSNVVSSCVSSSDNVSSRVSVSSD

Mean predicted aligned error: 7.95 Å

Organism: Paramecium octaurelia (NCBI:txid43137)

Secondary structure (DSSP, 8-state):
-PPPSEEEEE-TTT--EEEEEEETTEEEEEEEE--GGGTT--HHHHHHHHHHHHHHHHHHHHH-GGG---HHHHHHHHHHHHHHHHHHHHHHHHHHHHHHHHHH---HHHHHHTTTSSS-HHHHHHHHHHHHHHHHHHHHHHHHHT-HHHHHHHHH--